Protein AF-A0A9J6DQM8-F1 (afdb_monomer_lite)

Organism: Rhipicephalus microplus (NCBI:txid6941)

Secondary structure (DSSP, 8-state):
-PPP---SS-HHHHTT----TT-HHHHTTTS-GGGS-GGGT--SPPP-HHHHHHHHHHTHHHHHHHTT-SPPPPTT-S--HHHHHHHHHT-

Radius of gyration: 20.2 Å; chains: 1; bounding box: 42×43×40 Å

Structure (mmCIF, N/CA/C/O backbone):
data_AF-A0A9J6DQM8-F1
#
_entry.id   AF-A0A9J6DQM8-F1
#
loop_
_atom_site.group_PDB
_atom_site.id
_atom_site.type_symbol
_atom_site.label_atom_id
_atom_site.label_alt_id
_atom_site.label_comp_id
_atom_site.label_asym_id
_atom_site.label_entity_id
_atom_site.label_seq_id
_atom_site.pdbx_PDB_ins_code
_atom_site.Cartn_x
_atom_site.Cartn_y
_atom_site.Cartn_z
_atom_site.occupancy
_atom_site.B_iso_or_equiv
_atom_site.auth_seq_id
_atom_site.auth_comp_id
_atom_site.auth_asym_id
_atom_site.auth_atom_id
_atom_site.pdbx_PDB_model_num
ATOM 1 N N . MET A 1 1 ? 25.692 27.841 10.725 1.00 37.28 1 MET A N 1
ATOM 2 C CA . MET A 1 1 ? 24.731 27.915 9.606 1.00 37.28 1 MET A CA 1
ATOM 3 C C . MET A 1 1 ? 23.769 26.749 9.765 1.00 37.28 1 MET A C 1
ATOM 5 O O . MET A 1 1 ? 24.175 25.619 9.547 1.00 37.28 1 MET A O 1
ATOM 9 N N . ILE A 1 2 ? 22.566 26.998 10.283 1.00 36.56 2 ILE A N 1
ATOM 10 C CA . ILE A 1 2 ? 21.542 25.965 10.499 1.00 36.56 2 ILE A CA 1
ATOM 11 C C . ILE A 1 2 ? 20.704 25.912 9.218 1.00 36.56 2 ILE A C 1
ATOM 13 O O . ILE A 1 2 ? 20.146 26.932 8.822 1.00 36.56 2 ILE A O 1
ATOM 17 N N . MET A 1 3 ? 20.672 24.766 8.538 1.00 35.62 3 MET A N 1
ATOM 18 C CA . MET A 1 3 ? 19.803 24.548 7.375 1.00 35.62 3 MET A CA 1
ATOM 19 C C . MET A 1 3 ? 18.344 24.450 7.855 1.00 35.62 3 MET A C 1
ATOM 21 O O . MET A 1 3 ? 18.063 23.604 8.707 1.00 35.62 3 MET A O 1
ATOM 25 N N . PRO A 1 4 ? 17.408 25.280 7.363 1.00 52.31 4 PRO A N 1
ATOM 26 C CA . PRO A 1 4 ? 16.012 25.180 7.759 1.00 52.31 4 PRO A CA 1
ATOM 27 C C . PRO A 1 4 ? 15.293 24.097 6.939 1.00 52.31 4 PRO A C 1
ATOM 29 O O . PRO A 1 4 ? 15.314 24.121 5.714 1.00 52.31 4 PRO A O 1
ATOM 32 N N . ASN A 1 5 ? 14.628 23.179 7.645 1.00 46.19 5 ASN A N 1
ATOM 33 C CA . ASN A 1 5 ? 13.461 22.395 7.219 1.00 46.19 5 ASN A CA 1
ATOM 34 C C . ASN A 1 5 ? 13.485 21.766 5.816 1.00 46.19 5 ASN A C 1
ATOM 36 O O . ASN A 1 5 ? 12.832 22.241 4.888 1.00 46.19 5 ASN A O 1
ATOM 40 N N . LEU A 1 6 ? 14.086 20.580 5.722 1.00 49.34 6 LEU A N 1
ATOM 41 C CA . LEU A 1 6 ? 13.775 19.604 4.678 1.00 49.34 6 LEU A CA 1
ATOM 42 C C . LEU A 1 6 ? 12.519 18.802 5.076 1.00 49.34 6 LEU A C 1
ATOM 44 O O . LEU A 1 6 ? 12.593 17.608 5.357 1.00 49.34 6 LEU A O 1
ATOM 48 N N . LEU A 1 7 ? 11.351 19.450 5.156 1.00 62.19 7 LEU A N 1
ATOM 49 C CA . LEU A 1 7 ? 10.096 18.697 5.207 1.00 62.19 7 LEU A CA 1
ATOM 50 C C . LEU A 1 7 ? 9.815 18.215 3.778 1.00 62.19 7 LEU A C 1
ATOM 52 O O . LEU A 1 7 ? 9.376 18.991 2.934 1.00 62.19 7 LEU A O 1
ATOM 56 N N . ILE A 1 8 ? 10.109 16.943 3.498 1.00 72.69 8 ILE A N 1
ATOM 57 C CA . ILE A 1 8 ? 9.898 16.313 2.179 1.00 72.69 8 ILE A CA 1
ATOM 58 C C . ILE A 1 8 ? 8.425 16.432 1.735 1.00 72.69 8 ILE A C 1
ATOM 60 O O . ILE A 1 8 ? 8.124 16.476 0.543 1.00 72.69 8 ILE A O 1
ATOM 64 N N . PHE A 1 9 ? 7.501 16.568 2.691 1.00 67.19 9 PHE A N 1
ATOM 65 C CA . PHE A 1 9 ? 6.077 16.757 2.441 1.00 67.19 9 PHE A CA 1
ATOM 66 C C . PHE A 1 9 ? 5.623 18.174 2.790 1.00 67.19 9 PHE A C 1
ATOM 68 O O . PHE A 1 9 ? 5.824 18.656 3.900 1.00 67.19 9 PHE A O 1
ATOM 75 N N . ASN A 1 10 ? 4.930 18.828 1.859 1.00 81.19 10 ASN A N 1
ATOM 76 C CA . ASN A 1 10 ? 4.223 20.079 2.135 1.00 81.19 10 ASN A CA 1
ATOM 77 C C . ASN A 1 10 ? 2.989 19.813 3.030 1.00 81.19 10 ASN A C 1
ATOM 79 O O . ASN A 1 10 ? 2.356 18.760 2.941 1.00 81.19 10 ASN A O 1
ATOM 83 N N . ASN A 1 11 ? 2.593 20.804 3.831 1.00 82.00 11 ASN A N 1
ATOM 84 C CA . ASN A 1 11 ? 1.358 20.870 4.619 1.00 82.00 11 ASN A CA 1
ATOM 85 C C . ASN A 1 11 ? 0.091 20.369 3.909 1.00 82.00 11 ASN A C 1
ATOM 87 O O . ASN A 1 11 ? -0.764 19.772 4.561 1.00 82.00 11 ASN A O 1
ATOM 91 N N . PHE A 1 12 ? -0.057 20.591 2.597 1.00 84.81 12 PHE A N 1
ATOM 92 C CA . PHE A 1 12 ? -1.192 20.031 1.851 1.00 84.81 12 PHE A CA 1
ATOM 93 C C . PHE A 1 12 ? -1.220 18.494 1.904 1.00 84.81 12 PHE A C 1
ATOM 95 O O . PHE A 1 12 ? -2.277 17.907 2.124 1.00 84.81 12 PHE A O 1
ATOM 102 N N . PHE A 1 13 ? -0.063 17.849 1.736 1.00 81.62 13 PHE A N 1
ATOM 103 C CA . PHE A 1 13 ? 0.058 16.392 1.779 1.00 81.62 13 PHE A CA 1
ATOM 104 C C . PHE A 1 13 ? -0.092 15.857 3.198 1.00 81.62 13 PHE A C 1
ATOM 106 O O . PHE A 1 13 ? -0.799 14.875 3.394 1.00 81.62 13 PHE A O 1
ATOM 113 N N . LEU A 1 14 ? 0.481 16.538 4.194 1.00 84.94 14 LEU A N 1
ATOM 114 C CA . LEU A 1 14 ? 0.388 16.114 5.595 1.00 84.94 14 LEU A CA 1
ATOM 115 C C . LEU A 1 14 ? -1.056 15.981 6.087 1.00 84.94 14 LEU A C 1
ATOM 117 O O . LEU A 1 14 ? -1.364 15.064 6.836 1.00 84.94 14 LEU A O 1
ATOM 121 N N . ARG A 1 15 ? -1.966 16.841 5.616 1.00 86.31 15 ARG A N 1
ATOM 122 C CA . ARG A 1 15 ? -3.391 16.777 5.981 1.00 86.31 15 ARG A CA 1
ATOM 123 C C . ARG A 1 15 ? -4.129 15.554 5.431 1.00 86.31 15 ARG A C 1
ATOM 125 O O . ARG A 1 15 ? -5.239 15.289 5.877 1.00 86.31 15 ARG A O 1
ATOM 132 N N . LYS A 1 16 ? -3.554 14.840 4.459 1.00 87.00 16 LYS A N 1
ATOM 133 C CA . LYS A 1 16 ? -4.144 13.627 3.873 1.00 87.00 16 LYS A CA 1
ATOM 134 C C . LYS A 1 16 ? -3.687 12.340 4.559 1.00 87.00 16 LYS A C 1
ATOM 136 O O . LYS A 1 16 ? -4.293 11.300 4.327 1.00 87.00 16 LYS A O 1
ATOM 141 N N . PHE A 1 17 ? -2.640 12.394 5.380 1.00 87.44 17 PHE A N 1
ATOM 142 C CA . PHE A 1 17 ? -2.154 11.230 6.112 1.00 87.44 17 PHE A CA 1
ATOM 143 C C . PHE A 1 17 ? -2.854 11.135 7.468 1.00 87.44 17 PHE A C 1
ATOM 145 O O . PHE A 1 17 ? -2.727 12.024 8.307 1.00 87.44 17 PHE A O 1
ATOM 152 N N . MET A 1 18 ? -3.584 10.042 7.683 1.00 89.69 18 MET A N 1
ATOM 153 C CA . MET A 1 18 ? -4.206 9.709 8.964 1.00 89.69 18 MET A CA 1
ATOM 154 C C . MET A 1 18 ? -3.534 8.455 9.521 1.00 89.69 18 MET A C 1
ATOM 156 O O . MET A 1 18 ? -3.535 7.404 8.886 1.00 89.69 18 MET A O 1
ATOM 160 N N . LEU A 1 19 ? -2.926 8.582 10.697 1.00 90.62 19 LEU A N 1
ATOM 161 C CA . LEU A 1 19 ? -2.200 7.507 11.369 1.00 90.62 19 LEU A CA 1
ATOM 162 C C . LEU A 1 19 ? -3.078 6.969 12.499 1.00 90.62 19 LEU A C 1
ATOM 164 O O . LEU A 1 19 ? -3.223 7.615 13.534 1.00 90.62 19 LEU A O 1
ATOM 168 N N . HIS A 1 20 ? -3.690 5.806 12.281 1.00 91.94 20 HIS A N 1
ATOM 169 C CA . HIS A 1 20 ? -4.605 5.192 13.250 1.00 91.94 20 HIS A CA 1
ATOM 170 C C . HIS A 1 20 ? -3.913 4.184 14.186 1.00 91.94 20 HIS A C 1
ATOM 172 O O . HIS A 1 20 ? -4.440 3.892 15.259 1.00 91.94 20 HIS A O 1
ATOM 178 N N . GLY A 1 21 ? -2.729 3.677 13.817 1.00 88.62 21 GLY A N 1
ATOM 179 C CA . GLY A 1 21 ? -2.045 2.622 14.569 1.00 88.62 21 GLY A CA 1
ATOM 180 C C . GLY A 1 21 ? -2.917 1.369 14.670 1.00 88.62 21 GLY A C 1
ATOM 181 O O . GLY A 1 21 ? -3.468 0.922 13.669 1.00 88.62 21 GLY A O 1
ATOM 182 N N . GLU A 1 22 ? -3.085 0.849 15.883 1.00 89.81 22 GLU A N 1
ATOM 183 C CA . GLU A 1 22 ? -3.945 -0.308 16.180 1.00 89.81 22 GLU A CA 1
ATOM 184 C C . GLU A 1 22 ? -5.411 0.082 16.470 1.00 89.81 22 GLU A C 1
ATOM 186 O O . GLU A 1 22 ? -6.242 -0.764 16.794 1.00 89.81 22 GLU A O 1
ATOM 191 N N . ASN A 1 23 ? -5.767 1.369 16.361 1.00 93.19 23 ASN A N 1
ATOM 192 C CA . ASN A 1 23 ? -7.133 1.834 16.593 1.00 93.19 23 ASN A CA 1
ATOM 193 C C . ASN A 1 23 ? -7.997 1.689 15.328 1.00 93.19 23 ASN A C 1
ATOM 195 O O . ASN A 1 23 ? -8.217 2.651 14.582 1.00 93.19 23 ASN A O 1
ATOM 199 N N . PHE A 1 24 ? -8.521 0.481 15.112 1.00 93.25 24 PHE A N 1
ATOM 200 C CA . PHE A 1 24 ? -9.400 0.184 13.978 1.00 93.25 24 PHE A CA 1
ATOM 201 C C . PHE A 1 24 ? -10.751 0.909 14.046 1.00 93.25 24 PHE A C 1
ATOM 203 O O . PHE A 1 24 ? -11.299 1.276 13.012 1.00 93.25 24 PHE A O 1
ATOM 210 N N . GLU A 1 25 ? -11.264 1.224 15.238 1.00 93.19 25 GLU A N 1
ATOM 211 C CA . GLU A 1 25 ? -12.498 2.012 15.374 1.00 93.19 25 GLU A CA 1
ATOM 212 C C . GLU A 1 25 ? -12.347 3.403 14.731 1.00 93.19 25 GLU A C 1
ATOM 214 O O . GLU A 1 25 ? -13.219 3.873 14.001 1.00 93.19 25 GLU A O 1
ATOM 219 N N . SER A 1 26 ? -11.204 4.057 14.956 1.00 94.06 26 SER A N 1
ATOM 220 C CA . SER A 1 26 ? -10.860 5.340 14.338 1.00 94.06 26 SER A CA 1
ATOM 221 C C . SER A 1 26 ? -10.661 5.217 12.822 1.00 94.06 26 SER A C 1
ATOM 223 O O . SER A 1 26 ? -11.090 6.102 12.080 1.00 94.06 26 SER A O 1
ATOM 225 N N . LEU A 1 27 ? -10.066 4.113 12.355 1.00 94.56 27 LEU A N 1
ATOM 226 C CA . LEU A 1 27 ? -9.917 3.816 10.926 1.00 94.56 27 LEU A CA 1
ATOM 227 C C . LEU A 1 27 ? -11.284 3.672 10.238 1.00 94.56 27 LEU A C 1
ATOM 229 O O . LEU A 1 27 ? -11.501 4.250 9.170 1.00 94.56 27 LEU A O 1
ATOM 233 N N . HIS A 1 28 ? -12.234 2.985 10.877 1.00 95.69 28 HIS A N 1
ATOM 234 C CA . HIS A 1 28 ? -13.559 2.727 10.310 1.00 95.69 28 HIS A CA 1
ATOM 235 C C . HIS A 1 28 ? -14.469 3.952 10.196 1.00 95.69 28 HIS A C 1
ATOM 237 O O . HIS A 1 28 ? -15.490 3.905 9.514 1.00 95.69 28 HIS A O 1
ATOM 243 N N . LYS A 1 29 ? -14.064 5.090 10.771 1.00 94.94 29 LYS A N 1
ATOM 244 C CA . LYS A 1 29 ? -14.697 6.389 10.489 1.00 94.94 29 LYS A CA 1
ATOM 245 C C . LYS A 1 29 ? -14.435 6.867 9.061 1.00 94.94 29 LYS A C 1
ATOM 247 O O . LYS A 1 29 ? -15.205 7.673 8.549 1.00 94.94 29 LYS A O 1
ATOM 252 N N . ASN A 1 30 ? -13.351 6.396 8.442 1.00 93.44 30 ASN A N 1
ATOM 253 C CA . ASN A 1 30 ? -12.922 6.804 7.105 1.00 93.44 30 ASN A CA 1
ATOM 254 C C . ASN A 1 30 ? -13.037 5.680 6.064 1.00 93.44 30 ASN A C 1
ATOM 256 O O . ASN A 1 30 ? -13.172 5.980 4.881 1.00 93.44 30 ASN A O 1
ATOM 260 N N . VAL A 1 31 ? -12.969 4.407 6.477 1.00 93.75 31 VAL A N 1
ATOM 261 C CA . VAL A 1 31 ? -12.999 3.246 5.570 1.00 93.75 31 VAL A CA 1
ATOM 262 C C . VAL A 1 31 ? -13.936 2.163 6.103 1.00 93.75 31 VAL A C 1
ATOM 264 O O . VAL A 1 31 ? -13.764 1.682 7.221 1.00 93.75 31 VAL A O 1
ATOM 267 N N . ALA A 1 32 ? -14.905 1.739 5.294 1.00 95.38 32 ALA A N 1
ATOM 268 C CA . ALA A 1 32 ? -15.881 0.732 5.703 1.00 95.38 32 ALA A CA 1
ATOM 269 C C . ALA A 1 32 ? -15.205 -0.632 5.997 1.00 95.38 32 ALA A C 1
ATOM 271 O O . ALA A 1 32 ? -14.341 -1.051 5.217 1.00 95.38 32 ALA A O 1
ATOM 272 N N . PRO A 1 33 ? -15.572 -1.341 7.086 1.00 95.62 33 PRO A N 1
ATOM 273 C CA . PRO A 1 33 ? -14.981 -2.637 7.434 1.00 95.62 33 PRO A CA 1
ATOM 274 C C . PRO A 1 33 ? -15.049 -3.673 6.309 1.00 95.62 33 PRO A C 1
ATOM 276 O O . PRO A 1 33 ? -14.126 -4.463 6.140 1.00 95.62 33 PRO A O 1
ATOM 279 N N . GLU A 1 34 ? -16.105 -3.653 5.499 1.00 96.88 34 GLU A N 1
ATOM 280 C CA . GLU A 1 34 ? -16.351 -4.604 4.409 1.00 96.88 34 GLU A CA 1
ATOM 281 C C . GLU A 1 34 ? -15.361 -4.450 3.245 1.00 96.88 34 GLU A C 1
ATOM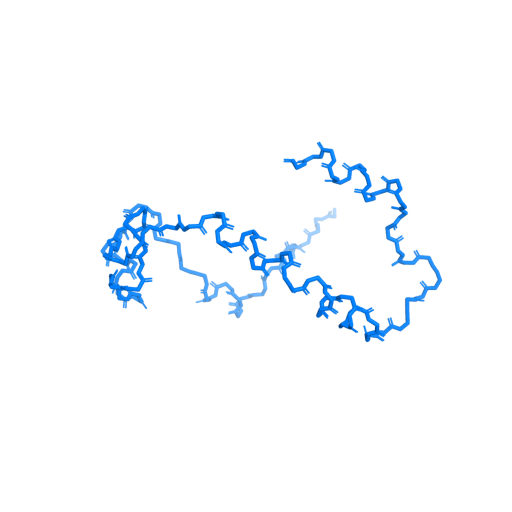 283 O O . GLU A 1 34 ? -15.267 -5.328 2.391 1.00 96.88 34 GLU A O 1
ATOM 288 N N . GLN A 1 35 ? -14.618 -3.341 3.199 1.00 95.00 35 GLN A N 1
ATOM 289 C CA . GLN A 1 35 ? -13.602 -3.073 2.179 1.00 95.00 35 GLN A CA 1
ATOM 290 C C . GLN A 1 35 ? -12.189 -3.449 2.628 1.00 95.00 35 GLN A C 1
ATOM 292 O O . GLN A 1 35 ? -11.265 -3.420 1.815 1.00 95.00 35 GLN A O 1
ATOM 297 N N . LEU A 1 36 ? -12.006 -3.767 3.911 1.00 94.88 36 LEU A N 1
ATOM 298 C CA . LEU A 1 36 ? -10.701 -4.046 4.488 1.00 94.88 36 LEU A CA 1
ATOM 299 C C . LEU A 1 36 ? -10.535 -5.535 4.798 1.00 94.88 36 LEU A C 1
ATOM 301 O O . LEU A 1 36 ? -11.460 -6.164 5.310 1.00 94.88 36 LEU A O 1
ATOM 305 N N . PRO A 1 37 ? -9.352 -6.106 4.536 1.00 95.12 37 PRO A N 1
ATOM 306 C CA . PRO A 1 37 ? -9.008 -7.443 4.994 1.00 95.12 37 PRO A CA 1
ATOM 307 C C . PRO A 1 37 ? -9.020 -7.575 6.530 1.00 95.12 37 PRO A C 1
ATOM 309 O O . PRO A 1 37 ? -8.850 -6.573 7.240 1.00 95.12 37 PRO A O 1
ATOM 312 N N . PRO A 1 38 ? -9.109 -8.803 7.075 1.00 94.31 38 PRO A N 1
ATOM 313 C CA . PRO A 1 38 ? -9.221 -9.021 8.517 1.00 94.31 38 PRO A CA 1
ATOM 314 C C . PRO A 1 38 ? -7.988 -8.566 9.303 1.00 94.31 38 PRO A C 1
ATOM 316 O O . PRO A 1 38 ? -8.116 -8.060 10.414 1.00 94.31 38 PRO A O 1
ATOM 319 N N . GLN A 1 39 ? -6.790 -8.657 8.716 1.00 91.69 39 GLN A N 1
ATOM 320 C CA . GLN A 1 39 ? -5.548 -8.181 9.338 1.00 91.69 39 GLN A CA 1
ATOM 321 C C . GLN A 1 39 ? -5.503 -6.657 9.565 1.00 91.69 39 GLN A C 1
ATOM 323 O O . GLN A 1 39 ? -4.635 -6.175 10.285 1.00 91.69 39 GLN A O 1
ATOM 328 N N . PHE A 1 40 ? -6.441 -5.904 8.982 1.00 92.38 40 PHE A N 1
ATOM 329 C CA . PHE A 1 40 ? -6.620 -4.467 9.207 1.00 92.38 40 PHE A CA 1
ATOM 330 C C . PHE A 1 40 ? -7.954 -4.143 9.904 1.00 92.38 40 PHE A C 1
AT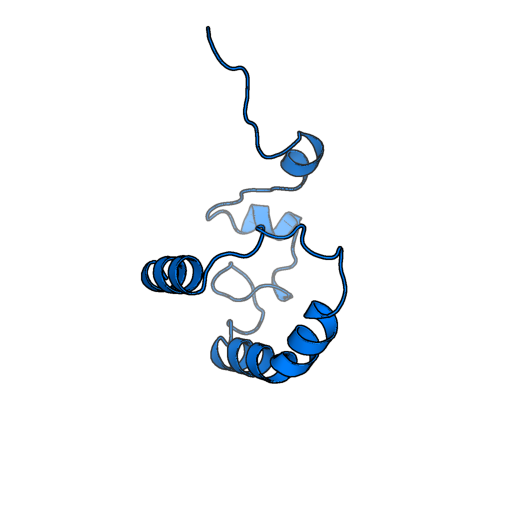OM 332 O O . PHE A 1 40 ? -8.459 -3.029 9.778 1.00 92.38 40 PHE A O 1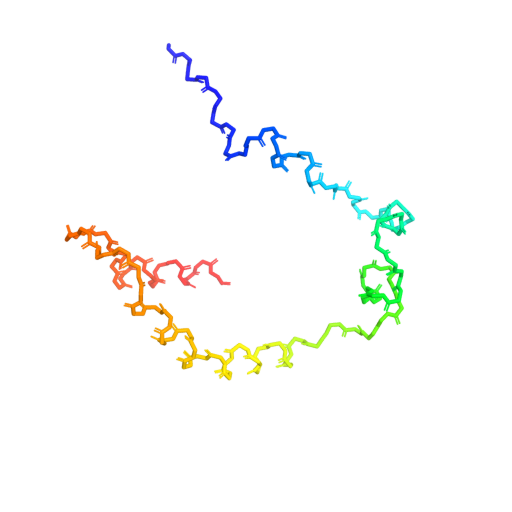
ATOM 339 N N . GLY A 1 41 ? -8.541 -5.118 10.609 1.00 92.69 41 GLY A N 1
ATOM 340 C CA . GLY A 1 41 ? -9.791 -4.960 11.359 1.00 92.69 41 GLY A CA 1
ATOM 341 C C . GLY A 1 41 ? -11.073 -5.071 10.526 1.00 92.69 41 GLY A C 1
ATOM 342 O O . GLY A 1 41 ? -12.151 -4.798 11.044 1.00 92.69 41 GLY A O 1
ATOM 343 N N . GLY A 1 42 ? -10.986 -5.458 9.249 1.00 95.50 42 GLY A N 1
ATOM 344 C CA . GLY A 1 42 ? -12.141 -5.535 8.354 1.00 95.50 42 GLY A CA 1
ATOM 345 C C . GLY A 1 42 ? -12.761 -6.928 8.185 1.00 95.50 42 GLY A C 1
ATOM 346 O O . GLY A 1 42 ? -12.445 -7.877 8.901 1.00 95.50 42 GLY A O 1
ATOM 347 N N . GLN A 1 43 ? -13.680 -7.031 7.225 1.00 96.81 43 GLN A N 1
ATOM 348 C CA . GLN A 1 43 ? -14.485 -8.223 6.918 1.00 96.81 43 GLN A CA 1
ATOM 349 C C . GLN A 1 43 ? -14.307 -8.716 5.471 1.00 96.81 43 GLN A C 1
ATOM 351 O O . GLN A 1 43 ? -14.906 -9.720 5.084 1.00 96.81 43 GLN A O 1
ATOM 356 N N . ALA A 1 44 ? -13.518 -8.011 4.656 1.00 95.12 44 ALA A N 1
ATOM 357 C CA . ALA A 1 44 ? -13.207 -8.430 3.296 1.00 95.12 44 ALA A CA 1
ATOM 358 C C . ALA A 1 44 ? -12.357 -9.715 3.300 1.00 95.12 44 ALA A C 1
ATOM 360 O O . ALA A 1 44 ? -11.814 -10.100 4.341 1.00 95.12 44 ALA A O 1
ATOM 361 N N . PRO A 1 45 ? -12.191 -10.382 2.145 1.00 95.38 45 PRO A N 1
ATOM 362 C CA . PRO A 1 45 ? -11.244 -11.481 2.030 1.00 95.38 45 PRO A CA 1
ATOM 363 C C . PRO A 1 45 ? -9.825 -11.075 2.479 1.00 95.38 45 PRO A C 1
ATOM 365 O O . PRO A 1 45 ? -9.429 -9.916 2.307 1.00 95.38 45 PRO A O 1
ATOM 368 N N . PRO A 1 46 ? -9.043 -12.013 3.044 1.00 94.94 46 PRO A N 1
ATOM 369 C CA . PRO A 1 46 ? -7.626 -11.800 3.327 1.00 94.94 46 PRO A CA 1
ATOM 370 C C . PRO A 1 46 ? -6.840 -11.365 2.084 1.00 94.94 46 PRO A C 1
ATOM 372 O O . PRO A 1 46 ? -7.268 -11.590 0.952 1.00 94.94 46 PRO A O 1
ATOM 375 N N . LEU A 1 47 ? -5.665 -10.764 2.297 1.00 92.62 47 LEU A N 1
ATOM 376 C CA . LEU A 1 47 ? -4.792 -10.411 1.175 1.00 92.62 47 LEU A CA 1
ATOM 377 C C . LEU A 1 47 ? -4.263 -11.683 0.512 1.00 92.62 47 LEU A C 1
ATOM 379 O O . LEU A 1 47 ? -3.667 -12.528 1.176 1.00 92.62 47 LEU A O 1
ATOM 383 N N . ASP A 1 48 ? -4.448 -11.763 -0.801 1.00 94.50 48 ASP A N 1
ATOM 384 C CA . ASP A 1 48 ? -3.868 -12.793 -1.651 1.00 94.50 48 ASP A CA 1
ATOM 385 C C . ASP A 1 48 ? -2.618 -12.226 -2.339 1.00 94.50 48 ASP A C 1
ATOM 387 O O . ASP A 1 48 ? -2.691 -11.498 -3.335 1.00 94.50 48 ASP A O 1
ATOM 391 N N . TYR A 1 49 ? -1.457 -12.505 -1.745 1.00 92.75 49 TYR A N 1
ATOM 392 C CA . TYR A 1 49 ? -0.174 -12.031 -2.261 1.00 92.75 49 TYR A CA 1
ATOM 393 C C . TYR A 1 49 ? 0.227 -12.736 -3.562 1.00 92.75 49 TYR A C 1
ATOM 395 O O . TYR A 1 49 ? 0.846 -12.107 -4.418 1.00 92.75 49 TYR A O 1
ATOM 403 N N . ASP A 1 50 ? -0.160 -13.997 -3.751 1.00 95.94 50 ASP A N 1
ATOM 404 C CA . ASP A 1 50 ? 0.154 -14.748 -4.969 1.00 95.94 50 ASP A CA 1
ATOM 405 C C . ASP A 1 50 ? -0.620 -14.178 -6.161 1.00 95.94 50 ASP A C 1
ATOM 407 O O . ASP A 1 50 ? -0.053 -13.961 -7.237 1.00 95.94 50 ASP A O 1
ATOM 411 N N . ALA A 1 51 ? -1.898 -13.841 -5.957 1.00 95.44 51 ALA A N 1
ATOM 412 C CA . ALA A 1 51 ? -2.701 -13.143 -6.955 1.00 95.44 51 ALA A CA 1
ATOM 413 C C . ALA A 1 51 ? -2.147 -11.742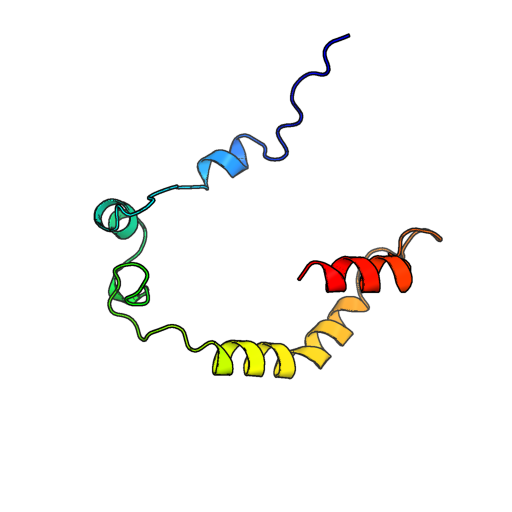 -7.259 1.00 95.44 51 ALA A C 1
ATOM 415 O O . ALA A 1 51 ? -2.106 -11.340 -8.425 1.00 95.44 51 ALA A O 1
ATOM 416 N N . LEU A 1 52 ? -1.680 -11.007 -6.240 1.00 94.81 52 LEU A N 1
ATOM 417 C CA . LEU A 1 52 ? -1.045 -9.699 -6.423 1.00 94.81 52 LEU A CA 1
ATOM 418 C C . LEU A 1 52 ? 0.193 -9.800 -7.324 1.00 94.81 52 LEU A C 1
ATOM 420 O O . LEU A 1 52 ? 0.289 -9.072 -8.313 1.00 94.81 52 LEU A O 1
ATOM 424 N N . TRP A 1 53 ? 1.123 -10.706 -7.015 1.00 94.94 53 TRP A N 1
ATOM 425 C CA . TRP A 1 53 ? 2.360 -10.863 -7.783 1.00 94.94 53 TRP A CA 1
ATOM 426 C C . TRP A 1 53 ? 2.111 -11.386 -9.190 1.00 94.94 53 TRP A C 1
ATOM 428 O O . TRP A 1 53 ? 2.710 -10.888 -10.145 1.00 94.94 53 TRP A O 1
ATOM 438 N N . SER A 1 54 ? 1.167 -12.317 -9.334 1.00 97.31 54 SER A N 1
ATOM 439 C CA . SER A 1 54 ? 0.709 -12.775 -10.646 1.00 97.31 54 SER A CA 1
ATOM 440 C C . SER A 1 54 ? 0.199 -11.597 -11.475 1.00 97.31 54 SER A C 1
ATOM 442 O O . SER A 1 54 ? 0.568 -11.449 -12.639 1.00 97.31 54 SER A O 1
ATOM 444 N N . LYS A 1 55 ? -0.569 -10.688 -10.859 1.00 96.88 55 LYS A N 1
ATOM 445 C CA . LYS A 1 55 ? -1.088 -9.515 -11.560 1.00 96.88 55 LYS A CA 1
ATOM 446 C C . LYS A 1 55 ? -0.001 -8.524 -11.961 1.00 96.88 55 LYS A C 1
ATOM 448 O O . LYS A 1 55 ? -0.079 -7.948 -13.042 1.00 96.88 55 LYS A O 1
ATOM 453 N N . VAL A 1 56 ? 1.006 -8.322 -11.112 1.00 95.94 56 VAL A N 1
ATOM 454 C CA . VAL A 1 56 ? 2.172 -7.491 -11.444 1.00 95.94 56 VAL A CA 1
ATOM 455 C C . VAL A 1 56 ? 2.910 -8.070 -12.652 1.00 95.94 56 VAL A C 1
ATOM 457 O O . VAL A 1 56 ? 3.183 -7.331 -13.595 1.00 95.94 56 VAL A O 1
ATOM 460 N N . ALA A 1 57 ? 3.154 -9.383 -12.667 1.00 96.12 57 ALA A N 1
ATOM 461 C CA . ALA A 1 57 ? 3.815 -10.057 -13.783 1.00 96.12 57 ALA A CA 1
ATOM 462 C C . ALA A 1 57 ? 3.020 -9.939 -15.098 1.00 96.12 57 ALA A C 1
ATOM 464 O O . ALA A 1 57 ? 3.598 -9.667 -16.148 1.00 96.12 57 ALA A O 1
ATOM 465 N N . GLU A 1 58 ? 1.689 -10.065 -15.050 1.00 97.56 58 GLU A N 1
ATOM 466 C CA . GLU A 1 58 ? 0.814 -9.850 -16.215 1.00 97.56 58 GLU A CA 1
ATOM 467 C C . GLU A 1 58 ? 0.908 -8.428 -16.796 1.00 97.56 58 GLU A C 1
ATOM 469 O O . GLU A 1 58 ? 0.675 -8.224 -17.988 1.00 97.56 58 GLU A O 1
ATOM 474 N N . LEU A 1 59 ? 1.217 -7.428 -15.965 1.00 97.19 59 LEU A N 1
ATOM 475 C CA . LEU A 1 59 ? 1.287 -6.022 -16.367 1.00 97.19 59 LEU A CA 1
ATOM 476 C C . LEU A 1 59 ? 2.659 -5.613 -16.925 1.00 97.19 59 LEU A C 1
ATOM 478 O O . LEU A 1 59 ? 2.815 -4.467 -17.346 1.00 97.19 59 LEU A O 1
ATOM 482 N N . GLU A 1 60 ? 3.634 -6.520 -16.990 1.00 95.19 60 GLU A N 1
ATOM 483 C CA . GLU A 1 60 ? 5.001 -6.234 -17.446 1.00 95.19 60 GLU A CA 1
ATOM 484 C C . GLU A 1 60 ? 5.040 -5.530 -18.814 1.00 95.19 60 GLU A C 1
ATOM 486 O O . GLU A 1 60 ? 5.736 -4.530 -19.003 1.00 95.19 60 GLU A O 1
ATOM 491 N N . ASP A 1 61 ? 4.239 -5.985 -19.778 1.00 95.12 61 ASP A N 1
ATOM 492 C CA . ASP A 1 61 ? 4.208 -5.374 -21.111 1.00 95.12 61 ASP A CA 1
ATOM 493 C C . ASP A 1 61 ? 3.575 -3.973 -21.109 1.00 95.12 61 ASP A C 1
ATOM 495 O O . ASP A 1 61 ? 3.957 -3.110 -21.908 1.00 95.12 61 ASP A O 1
ATOM 499 N N . VAL A 1 62 ? 2.647 -3.711 -20.182 1.00 95.38 62 VAL A N 1
ATOM 500 C CA . VAL A 1 62 ? 2.077 -2.376 -19.949 1.00 95.38 62 VAL A CA 1
ATOM 501 C C . VAL A 1 62 ? 3.162 -1.454 -19.402 1.00 95.38 62 VAL A C 1
ATOM 503 O O . VAL A 1 62 ? 3.356 -0.374 -19.959 1.00 95.38 62 VAL A O 1
ATOM 506 N N . PHE A 1 63 ? 3.931 -1.904 -18.407 1.00 91.88 63 PHE A N 1
ATOM 507 C CA . PHE A 1 63 ? 5.061 -1.146 -17.867 1.00 91.88 63 PHE A CA 1
ATOM 508 C C . PHE A 1 63 ? 6.127 -0.874 -18.933 1.00 91.88 63 PHE A C 1
ATOM 510 O O . PHE A 1 63 ? 6.544 0.271 -19.100 1.00 91.88 63 PHE A O 1
ATOM 517 N N . LYS A 1 64 ? 6.513 -1.875 -19.738 1.00 89.88 64 LYS A N 1
ATOM 518 C CA . LYS A 1 64 ? 7.441 -1.689 -20.871 1.00 89.88 64 LYS A CA 1
ATOM 519 C C . LYS A 1 64 ? 6.922 -0.684 -21.891 1.00 89.88 64 LYS A C 1
ATOM 521 O O . LYS A 1 64 ? 7.706 0.076 -22.459 1.00 89.88 64 LYS A O 1
ATOM 526 N N . ARG A 1 65 ? 5.616 -0.695 -22.172 1.00 92.06 65 ARG A N 1
ATOM 527 C CA . ARG A 1 65 ? 4.972 0.276 -23.064 1.00 92.06 65 ARG A CA 1
ATOM 528 C C . ARG A 1 65 ? 5.031 1.680 -22.481 1.00 92.06 65 ARG A C 1
ATOM 530 O O . ARG A 1 65 ? 5.430 2.594 -23.199 1.00 92.06 65 ARG A O 1
ATOM 537 N N . ASP A 1 66 ? 4.661 1.837 -21.217 1.00 90.69 66 ASP A N 1
ATOM 538 C CA . ASP A 1 66 ? 4.573 3.138 -20.559 1.00 90.69 66 ASP A CA 1
ATOM 539 C C . ASP A 1 66 ? 5.949 3.757 -20.287 1.00 90.69 66 ASP A C 1
ATOM 541 O O . ASP A 1 66 ? 6.125 4.960 -20.471 1.00 90.69 66 ASP A O 1
ATOM 545 N N . ASN A 1 67 ? 6.961 2.933 -20.007 1.00 86.00 67 ASN A N 1
ATOM 546 C CA . ASN A 1 67 ? 8.354 3.359 -19.835 1.00 86.00 67 ASN A CA 1
ATOM 547 C C . ASN A 1 67 ? 8.987 3.969 -21.098 1.00 86.00 67 ASN A C 1
ATOM 549 O O . ASN A 1 67 ? 10.066 4.555 -21.018 1.00 86.00 67 ASN A O 1
ATOM 553 N N . ARG A 1 68 ? 8.347 3.853 -22.271 1.00 83.50 68 ARG A N 1
ATOM 554 C CA . ARG A 1 68 ? 8.797 4.541 -23.495 1.00 83.50 68 ARG A CA 1
ATOM 555 C C . ARG A 1 68 ? 8.401 6.016 -23.540 1.00 83.50 68 ARG A C 1
ATOM 557 O O . ARG A 1 68 ? 8.922 6.743 -24.384 1.00 83.50 68 ARG A O 1
ATOM 564 N N . TYR A 1 69 ? 7.479 6.453 -22.687 1.00 84.06 69 TYR A N 1
ATOM 565 C CA . TYR A 1 69 ? 7.061 7.848 -22.596 1.00 84.06 69 TYR A CA 1
ATOM 566 C C . TYR A 1 69 ? 7.792 8.562 -21.452 1.00 84.06 69 TYR A C 1
ATOM 568 O O . TYR A 1 69 ? 8.296 7.939 -20.522 1.00 84.06 69 TYR A O 1
ATOM 576 N N . GLY A 1 70 ? 7.837 9.894 -21.514 1.00 80.44 70 GLY A N 1
ATOM 577 C CA . GLY A 1 70 ? 8.486 10.739 -20.510 1.00 80.44 70 GLY A CA 1
ATOM 578 C C . GLY A 1 70 ? 9.510 11.691 -21.118 1.00 80.44 70 GLY A C 1
ATOM 579 O O . GLY A 1 70 ? 9.689 11.755 -22.335 1.00 80.44 70 GLY A O 1
ATOM 580 N N . TYR A 1 71 ? 10.169 12.471 -20.264 1.00 73.69 71 TYR A N 1
ATOM 581 C CA . TYR A 1 71 ? 11.232 13.364 -20.712 1.00 73.69 71 TYR A CA 1
ATOM 582 C C . TYR A 1 71 ? 12.464 12.542 -21.103 1.00 73.69 71 TYR A C 1
ATOM 584 O O . TYR A 1 71 ? 12.862 11.660 -20.333 1.00 73.69 71 TYR A O 1
ATOM 592 N N . PRO A 1 72 ? 13.097 12.822 -22.259 1.00 65.94 72 PRO A N 1
ATOM 593 C CA . PRO A 1 72 ? 14.364 12.198 -22.597 1.00 65.94 72 PRO A CA 1
ATOM 594 C C . PRO A 1 72 ? 15.338 12.477 -21.459 1.00 65.94 72 PRO A C 1
ATOM 596 O O . PRO A 1 72 ? 15.506 13.624 -21.028 1.00 65.94 72 PRO A O 1
ATOM 599 N N . LYS A 1 73 ? 15.946 11.415 -20.934 1.00 59.69 73 LYS A N 1
ATOM 600 C CA . LYS A 1 73 ? 16.917 11.572 -19.860 1.00 59.69 73 LYS A CA 1
ATOM 601 C C . LYS A 1 73 ? 18.042 12.452 -20.390 1.00 59.69 73 LYS A C 1
ATOM 603 O O . LYS A 1 73 ? 18.588 12.180 -21.460 1.00 59.69 73 LYS A O 1
ATOM 608 N N . LYS A 1 74 ? 18.398 13.510 -19.656 1.00 60.25 74 LYS A N 1
ATOM 609 C CA . LYS A 1 74 ? 19.691 14.161 -19.891 1.00 60.25 74 LYS A CA 1
ATOM 610 C C . LYS A 1 74 ? 20.747 13.061 -19.779 1.00 60.25 74 LYS A C 1
ATOM 612 O O . LYS A 1 74 ? 20.690 12.263 -18.842 1.00 60.25 74 LYS A O 1
ATOM 617 N N . SER A 1 75 ? 21.646 12.976 -20.755 1.00 49.59 75 SER A N 1
ATOM 618 C CA . SER A 1 75 ? 22.761 12.028 -20.744 1.00 49.59 75 SER A CA 1
ATOM 619 C C . SER A 1 75 ? 23.448 12.076 -19.372 1.00 49.59 75 SER A C 1
ATOM 621 O O . SER A 1 75 ? 23.961 13.131 -19.001 1.00 49.59 75 SER A O 1
ATOM 623 N N . GLY A 1 76 ? 23.378 10.976 -18.611 1.00 57.50 76 GLY A N 1
ATOM 624 C CA . GLY A 1 76 ? 23.913 10.873 -17.244 1.00 57.50 76 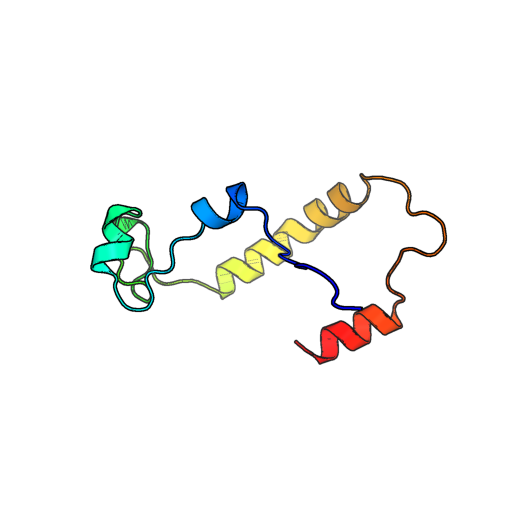GLY A CA 1
ATOM 625 C C . GLY A 1 76 ? 22.893 10.706 -16.105 1.00 57.50 76 GLY A C 1
ATOM 626 O O . GLY A 1 76 ? 23.306 10.720 -14.956 1.00 57.50 76 GLY A O 1
ATOM 627 N N . ALA A 1 77 ? 21.588 10.554 -16.377 1.00 56.72 77 ALA A N 1
ATOM 628 C CA . ALA A 1 77 ? 20.550 10.403 -15.338 1.00 56.72 77 ALA A CA 1
ATOM 629 C C . ALA A 1 77 ? 19.817 9.040 -15.359 1.00 56.72 77 ALA A C 1
ATOM 631 O O . ALA A 1 77 ? 18.594 8.971 -15.200 1.00 56.72 77 ALA A O 1
ATOM 632 N N . PHE A 1 78 ? 20.539 7.947 -15.606 1.00 60.50 78 PHE A N 1
ATOM 633 C CA . PHE A 1 78 ? 20.070 6.594 -15.292 1.00 60.50 78 PHE A CA 1
ATOM 634 C C . PHE A 1 78 ? 20.887 6.083 -14.113 1.00 60.50 78 PHE A C 1
ATOM 636 O O . PHE A 1 78 ? 22.088 6.338 -14.094 1.00 60.50 78 PHE A O 1
ATOM 643 N N . ALA A 1 79 ? 20.241 5.358 -13.197 1.00 60.22 79 ALA A N 1
ATOM 644 C CA . ALA A 1 79 ? 20.984 4.484 -12.307 1.00 60.22 79 ALA A CA 1
ATOM 645 C C . ALA A 1 79 ? 21.772 3.502 -13.186 1.00 60.22 79 ALA A C 1
ATOM 647 O O . ALA A 1 79 ? 21.210 2.953 -14.146 1.00 60.22 79 ALA A O 1
ATOM 648 N N . THR A 1 80 ? 23.066 3.354 -12.940 1.00 69.25 80 THR A N 1
ATOM 649 C CA . THR A 1 80 ? 23.874 2.334 -13.601 1.00 69.25 80 THR A CA 1
ATOM 650 C C . THR A 1 80 ? 23.309 0.954 -13.264 1.00 69.25 80 THR A C 1
ATOM 652 O O . THR A 1 80 ? 22.596 0.778 -12.277 1.00 69.25 80 THR A O 1
ATOM 655 N N . GLN A 1 81 ? 23.615 -0.042 -14.096 1.00 67.75 81 GLN A N 1
ATOM 656 C CA . GLN A 1 81 ? 23.262 -1.438 -13.812 1.00 67.75 81 G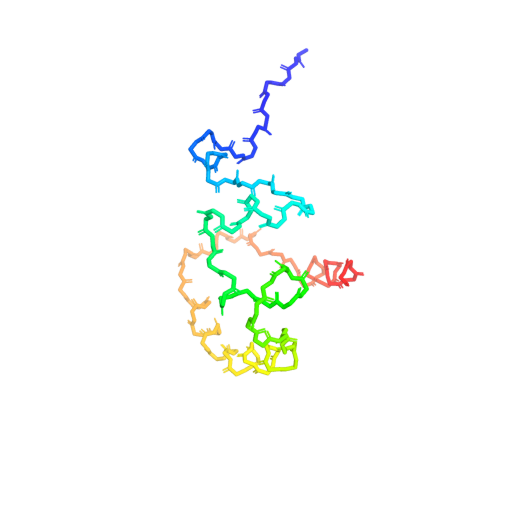LN A CA 1
ATOM 657 C C . GLN A 1 81 ? 23.728 -1.852 -12.400 1.00 67.75 81 GLN A C 1
ATOM 659 O O . GLN A 1 81 ? 23.015 -2.548 -11.692 1.00 67.75 81 GLN A O 1
ATOM 664 N N . GLU A 1 82 ? 24.877 -1.321 -11.986 1.00 74.94 82 GLU A N 1
ATOM 665 C CA . GLU A 1 82 ? 25.507 -1.505 -10.679 1.00 74.94 82 GLU A CA 1
ATOM 666 C C . GLU A 1 82 ? 24.697 -0.860 -9.540 1.00 74.94 82 GLU A C 1
ATOM 668 O O . GLU A 1 82 ? 24.422 -1.511 -8.541 1.00 74.94 82 GLU A O 1
ATOM 673 N N . GLU A 1 83 ? 24.220 0.378 -9.716 1.00 71.88 83 GLU A N 1
ATOM 674 C CA . GLU A 1 83 ? 23.358 1.063 -8.737 1.00 71.88 83 GLU A CA 1
ATOM 675 C C . GLU A 1 83 ? 21.983 0.384 -8.600 1.00 71.88 83 GLU A C 1
ATOM 677 O O . GLU A 1 83 ? 21.370 0.414 -7.533 1.00 71.88 83 GLU A O 1
ATOM 682 N N . VAL A 1 84 ? 21.479 -0.229 -9.678 1.00 76.69 84 VAL A N 1
ATOM 683 C CA . VAL A 1 84 ? 20.241 -1.022 -9.643 1.00 76.69 84 VAL A CA 1
ATOM 684 C C . VAL A 1 84 ? 20.465 -2.351 -8.922 1.00 76.69 84 VAL A C 1
ATOM 686 O O . VAL A 1 84 ? 19.625 -2.738 -8.116 1.00 76.69 84 VAL A O 1
ATOM 689 N N . GLU A 1 85 ? 21.576 -3.038 -9.185 1.00 77.88 85 GLU A N 1
ATOM 690 C CA . GLU A 1 85 ? 21.927 -4.303 -8.529 1.00 77.88 85 GLU A CA 1
ATOM 691 C C . GLU A 1 85 ? 22.195 -4.111 -7.029 1.00 77.88 85 GLU A C 1
ATOM 693 O O . GLU A 1 85 ? 21.626 -4.846 -6.228 1.00 77.88 85 GLU A O 1
ATOM 698 N N . GLU A 1 86 ? 22.924 -3.065 -6.629 1.00 75.62 86 GLU A N 1
ATOM 699 C CA . GLU A 1 86 ? 23.120 -2.712 -5.215 1.00 75.62 86 GLU A CA 1
ATOM 700 C C . GLU A 1 86 ? 21.780 -2.434 -4.517 1.00 75.62 86 GLU A C 1
ATOM 702 O O . GLU A 1 86 ? 21.515 -2.953 -3.436 1.00 75.62 86 GLU A O 1
ATOM 707 N N . ALA A 1 87 ? 20.882 -1.665 -5.141 1.00 66.94 87 ALA A N 1
ATOM 708 C CA . ALA A 1 87 ? 19.571 -1.377 -4.560 1.00 66.94 87 ALA A CA 1
ATOM 709 C C . ALA A 1 87 ? 18.691 -2.632 -4.399 1.00 66.94 87 ALA A C 1
ATOM 711 O O . ALA A 1 87 ? 17.850 -2.674 -3.499 1.00 66.94 87 ALA A O 1
ATOM 712 N N . LEU A 1 88 ? 18.875 -3.640 -5.257 1.00 69.88 88 LEU A N 1
ATOM 713 C CA . LEU A 1 88 ? 18.182 -4.926 -5.166 1.00 69.88 88 LEU A CA 1
ATOM 714 C C . LEU A 1 88 ? 18.752 -5.826 -4.060 1.00 69.88 88 LEU A C 1
ATOM 716 O O . LEU A 1 88 ? 18.006 -6.639 -3.531 1.00 69.88 88 LEU A O 1
ATOM 720 N N . GLU A 1 89 ? 20.022 -5.671 -3.672 1.00 74.38 89 GLU A N 1
ATOM 721 C CA . GLU A 1 89 ? 20.620 -6.421 -2.552 1.00 74.38 89 GLU A CA 1
ATOM 722 C C . GLU A 1 89 ? 20.087 -5.991 -1.173 1.00 74.38 89 GLU A C 1
ATOM 724 O O . GLU A 1 89 ? 20.200 -6.740 -0.202 1.00 74.38 89 GLU A O 1
ATOM 729 N N . PHE A 1 90 ? 19.490 -4.799 -1.071 1.00 52.88 90 PHE A N 1
ATOM 730 C CA . PHE A 1 90 ? 18.885 -4.280 0.163 1.00 52.88 90 PHE A CA 1
ATOM 731 C C . PHE A 1 90 ? 17.380 -4.586 0.308 1.00 52.88 90 PHE A C 1
ATOM 733 O O . PHE A 1 90 ? 16.762 -4.119 1.272 1.00 52.88 90 PHE A O 1
ATOM 740 N N . LEU A 1 91 ? 16.795 -5.348 -0.623 1.00 48.38 91 LEU A N 1
ATOM 741 C CA . LEU A 1 91 ? 15.401 -5.815 -0.607 1.00 48.38 91 LEU A CA 1
ATOM 742 C C . LEU A 1 91 ? 15.313 -7.294 -0.212 1.00 48.38 91 LEU A C 1
ATOM 744 O O . LEU A 1 91 ? 14.382 -7.615 0.563 1.00 48.38 91 LEU A O 1
#

pLDDT: mean 81.87, std 16.64, range [35.62, 97.56]

Foldseek 3Di:
DDDDDPPVDDPVVVVVDDDCDLPLVVVCVPPPLCVDDVVSVHDHHHDDVVVVVVVVVVCVVVVVVPVVDDDDDDPPPDQPPVSVVVVVVVD

Sequence (91 aa):
MIMPNLLIFNNFFLRKFMLHGENFESLHKNVAPEQLPPQFGGQAPPLDYDALWSKVAELEDVFKRDNRYGYPKKSGAFATQEEVEEALEFL

InterPro domains:
  IPR036865 CRAL-TRIO lipid binding domain superfamily [G3DSA:3.40.525.10] (8-56)
  IPR036865 CRAL-TRIO lipid binding domain superfamily [SSF52087] (12-57)